Protein AF-A0A849Z7S3-F1 (afdb_monomer)

Solvent-accessible surface area (backbone atoms only — not comparable to full-atom values): 6804 Å² total; per-residue (Å²): 118,42,67,65,23,43,72,82,70,56,72,79,53,46,56,57,36,44,74,74,34,85,70,54,66,56,43,51,60,100,46,52,41,20,81,43,25,58,34,70,67,65,29,33,75,75,27,39,54,42,92,88,39,82,61,41,79,44,43,68,65,56,53,52,70,79,73,50,80,90,53,68,85,40,71,58,29,31,45,47,55,31,45,54,34,26,41,52,50,57,60,32,60,77,41,73,68,47,30,54,53,50,53,53,50,43,64,63,39,46,62,55,45,59,71,68,49,56,74,111

Secondary structure (DSSP, 8-state):
-EEESPPPPPHHHHHHHHHHSTTGGGGGTT---EEE-HHH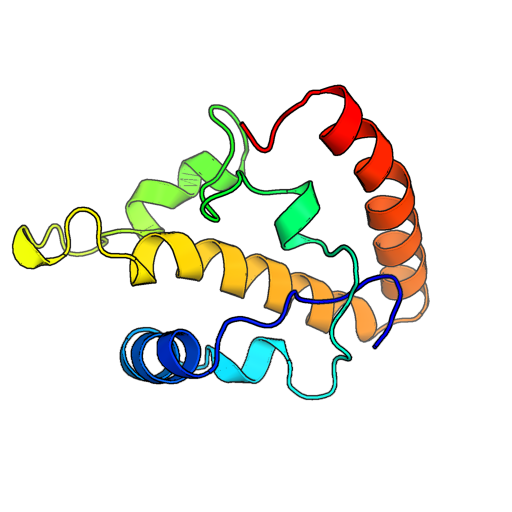HHS-TTSPPPTTSGGGGGHHHHS-TT--GGGTT-HHHHHHHHHHHHHHHHHHTSSHHHHHHHHHHHHHHHHHHHHTTTT-

Nearest PDB structures (foldseek):
  6n4n-assembly1_F  TM=2.062E-01  e=8.688E+00  synthetic construct

Radius of gyration: 14.47 Å; Cα contacts (8 Å, |Δi|>4): 139; chains: 1; bounding box: 36×34×38 Å

Sequence (120 aa):
MSLVGPRPERPELLINLALAIPFFEERMRDVKPGLTGLAQVSLGYTGRAFEGSDASKFEDTLLNPFDLPEAEGAQADDMRMKLLFDLAYAAALETLESFVAMELKIIAMTPWVMIKGVGR

Foldseek 3Di:
DEAEAQADDDPVVQVVLCVVPPPLVVLCPVIDHHPFYQQNLQDEQLQHGPVPDPRNVCLCVQQCVPPDPVSVPPSSSSCRNSSVRSVVLVVLVPDPVSPVVRVVVRVVSVVVCVVVVRHD

Mean predicted aligned error: 4.73 Å

pLDDT: mean 87.46, std 8.56, range [42.16, 97.25]

Structure (mmCIF, N/CA/C/O backbone):
data_AF-A0A849Z7S3-F1
#
_entry.id   AF-A0A849Z7S3-F1
#
loop_
_atom_site.group_PDB
_atom_site.id
_atom_site.type_symbol
_atom_site.label_atom_id
_atom_site.label_alt_id
_atom_site.label_comp_id
_atom_site.label_asym_id
_atom_site.label_entity_id
_atom_site.label_seq_id
_atom_site.pdbx_PDB_ins_code
_atom_site.Cartn_x
_atom_site.Cartn_y
_atom_site.Cartn_z
_atom_site.occupancy
_atom_site.B_iso_or_equiv
_atom_site.auth_seq_id
_atom_site.auth_comp_id
_atom_site.auth_asym_id
_atom_site.auth_atom_id
_atom_site.pdbx_PDB_model_num
ATOM 1 N N . MET A 1 1 ? 16.037 -4.877 -0.311 1.00 63.88 1 MET A N 1
ATOM 2 C CA . MET A 1 1 ? 15.614 -3.507 0.028 1.00 63.88 1 MET A CA 1
ATOM 3 C C . MET A 1 1 ? 15.660 -2.686 -1.251 1.00 63.88 1 MET A C 1
ATOM 5 O O . MET A 1 1 ? 16.671 -2.757 -1.944 1.00 63.88 1 MET A O 1
ATOM 9 N N . SER A 1 2 ? 14.567 -2.017 -1.599 1.00 89.50 2 SER A N 1
ATOM 10 C CA . SER A 1 2 ? 14.426 -1.075 -2.720 1.00 89.50 2 SER A CA 1
ATOM 11 C C . SER A 1 2 ? 14.166 0.340 -2.183 1.00 89.50 2 SER A C 1
ATOM 13 O O . SER A 1 2 ? 14.001 0.536 -0.978 1.00 89.50 2 SER A O 1
ATOM 15 N N . LEU A 1 3 ? 14.153 1.344 -3.065 1.00 92.75 3 LEU A N 1
ATOM 16 C CA . LEU A 1 3 ? 13.739 2.700 -2.692 1.00 92.75 3 LEU A CA 1
ATOM 17 C C . LEU A 1 3 ? 12.234 2.738 -2.399 1.00 92.75 3 LEU A C 1
ATOM 19 O O . LEU A 1 3 ? 11.825 3.188 -1.328 1.00 92.75 3 LEU A O 1
ATOM 23 N N . VAL A 1 4 ? 11.442 2.219 -3.336 1.00 95.25 4 VAL A N 1
ATOM 24 C CA . VAL A 1 4 ? 9.986 2.135 -3.258 1.00 95.25 4 VAL A CA 1
ATOM 25 C C . VAL A 1 4 ? 9.565 0.680 -3.067 1.00 95.25 4 VAL A C 1
ATOM 27 O O . VAL A 1 4 ? 10.131 -0.221 -3.687 1.00 95.25 4 VAL A O 1
ATOM 30 N N . GLY A 1 5 ? 8.611 0.445 -2.175 1.00 94.38 5 GLY A N 1
ATOM 31 C CA . GLY A 1 5 ? 8.040 -0.866 -1.905 1.00 94.38 5 GLY A CA 1
ATOM 32 C C . GLY A 1 5 ? 7.231 -0.895 -0.605 1.00 94.38 5 GLY A C 1
ATOM 33 O O . GLY A 1 5 ? 7.252 0.067 0.165 1.00 94.38 5 GLY A O 1
ATOM 34 N N . PRO A 1 6 ? 6.522 -1.996 -0.327 1.00 93.44 6 PRO A N 1
ATOM 35 C CA . PRO A 1 6 ? 5.800 -2.178 0.923 1.00 93.44 6 PRO A CA 1
ATOM 36 C C . PRO A 1 6 ? 6.741 -2.086 2.126 1.00 93.44 6 PRO A C 1
ATOM 38 O O . PRO A 1 6 ? 7.885 -2.556 2.097 1.00 93.44 6 PRO A O 1
ATOM 41 N N . ARG A 1 7 ? 6.254 -1.481 3.210 1.00 90.25 7 ARG A N 1
ATOM 42 C CA . ARG A 1 7 ? 7.010 -1.394 4.464 1.00 90.25 7 ARG A CA 1
ATOM 43 C C . ARG A 1 7 ? 6.912 -2.730 5.213 1.00 90.25 7 ARG A C 1
ATOM 45 O O . ARG A 1 7 ? 5.791 -3.193 5.433 1.00 90.25 7 ARG A O 1
ATOM 52 N N . PRO A 1 8 ? 8.036 -3.313 5.671 1.00 89.62 8 PRO A N 1
ATOM 53 C CA . PRO A 1 8 ? 7.992 -4.526 6.470 1.00 89.62 8 PRO A CA 1
ATOM 54 C C . PRO A 1 8 ? 7.446 -4.209 7.866 1.00 89.62 8 PRO A C 1
ATOM 56 O O . PRO A 1 8 ? 7.826 -3.209 8.482 1.00 89.62 8 PRO A O 1
ATOM 59 N N . GLU A 1 9 ? 6.562 -5.072 8.359 1.00 89.50 9 GLU A N 1
ATOM 60 C CA . GLU A 1 9 ? 6.063 -5.004 9.734 1.00 89.50 9 GLU A CA 1
ATOM 61 C C . GLU A 1 9 ? 6.944 -5.827 10.671 1.00 89.50 9 GLU A C 1
ATOM 63 O O . GLU A 1 9 ? 7.732 -6.671 10.237 1.00 89.50 9 GLU A O 1
ATOM 68 N N . ARG A 1 10 ? 6.823 -5.567 11.975 1.00 89.75 10 ARG A N 1
ATOM 69 C CA . ARG A 1 10 ? 7.566 -6.332 12.979 1.00 89.75 10 ARG A CA 1
ATOM 70 C C . ARG A 1 10 ? 7.137 -7.807 12.938 1.00 89.75 10 ARG A C 1
ATOM 72 O O . ARG A 1 10 ? 5.935 -8.054 12.811 1.00 89.75 10 ARG A O 1
ATOM 79 N N . PRO A 1 11 ? 8.061 -8.775 13.075 1.00 88.00 11 PRO A N 1
ATOM 80 C CA . PRO A 1 11 ? 7.725 -10.198 13.001 1.00 88.00 11 PRO A CA 1
ATOM 81 C C . PRO A 1 11 ? 6.600 -10.617 13.954 1.00 88.00 11 PRO A C 1
ATOM 83 O O . PRO A 1 11 ? 5.744 -11.412 13.579 1.00 88.00 11 PRO A O 1
ATOM 86 N N . GLU A 1 12 ? 6.552 -10.037 15.157 1.00 88.88 12 GLU A N 1
ATOM 87 C CA . GLU A 1 12 ? 5.526 -10.353 16.156 1.00 88.88 12 GLU A CA 1
ATOM 88 C C . GLU A 1 12 ? 4.135 -9.853 15.736 1.00 88.88 12 GLU A C 1
ATOM 90 O O . GLU A 1 12 ? 3.126 -10.483 16.044 1.00 88.88 12 GLU A O 1
A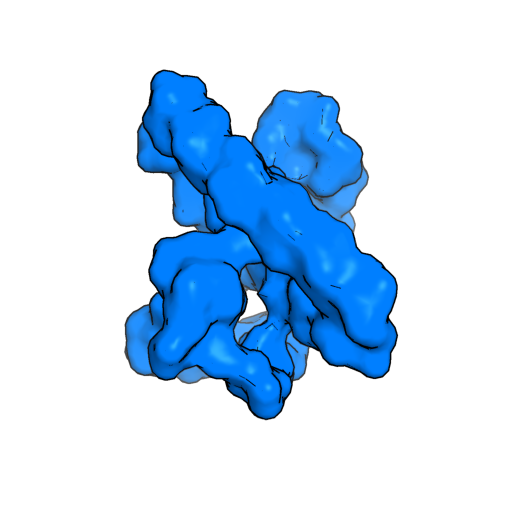TOM 95 N N . LEU A 1 13 ? 4.076 -8.730 15.010 1.00 87.12 13 LEU A N 1
ATOM 96 C CA . LEU A 1 13 ? 2.830 -8.184 14.467 1.00 87.12 13 LEU A CA 1
ATOM 97 C C . LEU A 1 13 ? 2.382 -8.962 13.231 1.00 87.12 13 LEU A C 1
ATOM 99 O O . LEU A 1 13 ? 1.194 -9.221 13.067 1.00 87.12 13 LEU A O 1
ATOM 103 N N . LEU A 1 14 ? 3.332 -9.353 12.379 1.00 88.81 14 LEU A N 1
ATOM 104 C CA . LEU A 1 14 ? 3.050 -10.050 11.128 1.00 88.81 14 LEU A CA 1
ATOM 105 C C . LEU A 1 14 ? 2.263 -11.345 11.362 1.00 88.81 14 LEU A C 1
ATOM 107 O O . LEU A 1 14 ? 1.289 -11.574 10.657 1.00 88.81 14 LEU A O 1
ATOM 111 N N . ILE A 1 15 ? 2.638 -12.141 12.371 1.00 88.94 15 ILE A N 1
ATOM 112 C CA . ILE A 1 15 ? 1.970 -13.414 12.690 1.00 88.94 15 ILE A CA 1
ATOM 113 C C . ILE A 1 15 ? 0.491 -13.191 13.032 1.00 88.94 15 ILE A C 1
ATOM 115 O O . ILE A 1 15 ? -0.386 -13.842 12.469 1.00 88.94 15 ILE A O 1
ATOM 119 N N . ASN A 1 16 ? 0.201 -12.237 13.918 1.00 90.44 16 ASN A N 1
ATOM 120 C CA . ASN A 1 16 ? -1.174 -11.940 14.327 1.00 90.44 16 ASN A CA 1
ATOM 121 C C . ASN A 1 16 ? -1.998 -11.369 13.166 1.00 90.44 16 ASN A C 1
ATOM 123 O O . ASN A 1 16 ? -3.164 -11.720 13.000 1.00 90.44 16 ASN A O 1
ATOM 127 N N . LEU A 1 17 ? -1.386 -10.522 12.337 1.00 90.50 17 LEU A N 1
ATOM 128 C CA . LEU A 1 17 ? -2.039 -9.940 11.167 1.00 90.50 17 LEU A CA 1
ATOM 129 C C . LEU A 1 17 ? -2.306 -10.981 10.078 1.00 90.50 17 LEU A C 1
ATOM 131 O O . LEU A 1 17 ? -3.371 -10.943 9.479 1.00 90.50 17 LEU A O 1
ATOM 135 N N . ALA A 1 18 ? -1.400 -11.934 9.853 1.00 90.50 18 ALA A N 1
ATOM 136 C CA . ALA A 1 18 ? -1.604 -13.028 8.904 1.00 90.50 18 ALA A CA 1
ATOM 137 C C . ALA A 1 18 ? -2.727 -13.985 9.338 1.00 90.50 18 ALA A C 1
ATOM 139 O O . ALA A 1 18 ? -3.438 -14.523 8.492 1.00 90.50 18 ALA A O 1
ATOM 140 N N . LEU A 1 19 ? -2.924 -14.164 10.650 1.00 89.62 19 LEU A N 1
ATOM 141 C CA . LEU A 1 19 ? -4.051 -14.928 11.194 1.00 89.62 19 LEU A CA 1
ATOM 142 C C . LEU A 1 19 ? -5.383 -14.171 11.083 1.00 89.62 19 LEU A C 1
ATOM 144 O O . LEU A 1 19 ? -6.419 -14.791 10.855 1.00 89.62 19 LEU A O 1
ATOM 148 N N . ALA A 1 20 ? -5.365 -12.847 11.258 1.00 88.25 20 ALA A N 1
ATOM 149 C CA . ALA A 1 20 ? -6.570 -12.017 11.262 1.00 88.25 20 ALA A CA 1
ATOM 150 C C . ALA A 1 20 ? -7.006 -11.546 9.863 1.00 88.25 20 ALA A C 1
ATOM 152 O O . ALA A 1 20 ? -8.192 -11.306 9.631 1.00 88.25 20 ALA A O 1
ATOM 153 N N . ILE A 1 21 ? -6.061 -11.377 8.937 1.00 89.19 21 ILE A N 1
ATOM 154 C CA . ILE A 1 21 ? -6.280 -10.817 7.603 1.00 89.19 21 ILE A CA 1
ATOM 155 C C . ILE A 1 21 ? -5.828 -11.850 6.563 1.00 89.19 21 ILE A C 1
ATOM 157 O O . ILE A 1 21 ? -4.627 -12.104 6.423 1.00 89.19 21 ILE A O 1
ATOM 161 N N . PRO A 1 22 ? -6.763 -12.427 5.789 1.00 89.38 22 PRO A N 1
ATOM 162 C CA . PRO A 1 22 ? -6.419 -13.350 4.718 1.00 89.38 22 PRO A CA 1
ATOM 163 C C . PRO A 1 22 ? -5.425 -12.730 3.730 1.00 89.38 22 PRO A C 1
ATOM 165 O O . PRO A 1 22 ? -5.570 -11.574 3.336 1.00 89.38 22 PRO A O 1
ATOM 168 N N . PHE A 1 23 ? -4.434 -13.520 3.309 1.00 90.38 23 PHE A N 1
ATOM 169 C CA . PHE A 1 23 ? -3.424 -13.136 2.311 1.00 90.38 23 PHE A CA 1
ATOM 170 C C . PHE A 1 23 ? -2.539 -11.939 2.691 1.00 90.38 23 PHE A C 1
ATOM 172 O O . PHE A 1 23 ? -1.882 -11.360 1.828 1.00 90.38 23 PHE A O 1
ATOM 179 N N . PHE A 1 24 ? -2.452 -11.577 3.973 1.00 91.38 24 PHE A N 1
ATOM 180 C CA . PHE A 1 24 ? -1.637 -10.437 4.400 1.00 91.38 24 PHE A CA 1
ATOM 181 C C . PHE A 1 24 ? -0.148 -10.566 4.035 1.00 91.38 24 PHE A C 1
ATOM 183 O O . PHE A 1 24 ? 0.526 -9.568 3.780 1.00 91.38 24 PHE A O 1
ATOM 190 N N . GLU A 1 25 ? 0.372 -11.792 3.985 1.00 90.69 25 GLU A N 1
ATOM 191 C CA . GLU A 1 25 ? 1.764 -12.072 3.617 1.00 90.69 25 GLU A CA 1
ATOM 192 C C . GLU A 1 25 ? 2.043 -11.857 2.122 1.00 90.69 25 GLU A C 1
ATOM 194 O O . GLU A 1 25 ? 3.155 -11.477 1.749 1.00 90.69 25 GLU A O 1
ATOM 199 N N . GLU A 1 26 ? 1.026 -12.011 1.268 1.00 91.00 26 GLU A N 1
ATOM 200 C CA . GLU A 1 26 ? 1.166 -11.926 -0.192 1.00 91.00 26 GLU A CA 1
ATOM 201 C C . GLU A 1 26 ? 1.600 -10.530 -0.652 1.00 91.00 26 GLU A C 1
ATOM 203 O O . GLU A 1 26 ? 2.238 -10.384 -1.689 1.00 91.00 26 GLU A O 1
ATOM 208 N N . ARG A 1 27 ? 1.359 -9.493 0.157 1.00 90.62 27 ARG A N 1
ATOM 209 C CA . ARG A 1 27 ? 1.745 -8.109 -0.155 1.00 90.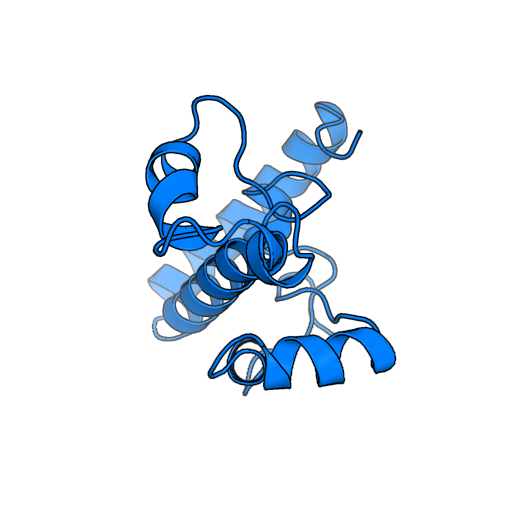62 27 ARG A CA 1
ATOM 210 C C . ARG A 1 27 ? 3.248 -7.894 -0.350 1.00 90.62 27 ARG A C 1
ATOM 212 O O . ARG A 1 27 ? 3.645 -6.885 -0.918 1.00 90.62 27 ARG A O 1
ATOM 219 N N . MET A 1 28 ? 4.085 -8.794 0.171 1.00 88.62 28 MET A N 1
ATOM 220 C CA . MET A 1 28 ? 5.541 -8.763 -0.018 1.00 88.62 28 MET A CA 1
ATOM 221 C C . MET A 1 28 ? 6.051 -9.955 -0.831 1.00 88.62 28 MET A C 1
ATOM 223 O O . MET A 1 28 ? 7.263 -10.143 -0.951 1.00 88.62 28 MET A O 1
ATOM 227 N N . ARG A 1 29 ? 5.156 -10.771 -1.398 1.00 89.06 29 ARG A N 1
ATOM 228 C CA . ARG A 1 29 ? 5.557 -11.875 -2.262 1.00 89.06 29 ARG A CA 1
ATOM 229 C C . ARG A 1 29 ? 6.099 -11.305 -3.564 1.00 89.06 29 ARG A C 1
ATOM 231 O O . ARG A 1 29 ? 5.438 -10.516 -4.223 1.00 89.06 29 ARG A O 1
ATOM 238 N N . ASP A 1 30 ? 7.343 -11.649 -3.875 1.00 87.75 30 ASP A N 1
ATOM 239 C CA . ASP A 1 30 ? 8.083 -11.177 -5.054 1.00 87.75 30 ASP A CA 1
ATOM 240 C C . ASP A 1 30 ? 8.314 -9.652 -5.137 1.00 87.75 30 ASP A C 1
ATOM 242 O O . ASP A 1 30 ? 8.913 -9.159 -6.094 1.00 87.75 30 ASP A O 1
ATOM 246 N N . VAL A 1 31 ? 7.960 -8.902 -4.087 1.00 91.12 31 VAL A N 1
ATOM 247 C CA . VAL A 1 31 ? 8.192 -7.457 -3.983 1.00 91.12 31 VAL A CA 1
ATOM 248 C C . VAL A 1 31 ? 9.200 -7.170 -2.879 1.00 91.12 31 VAL A C 1
ATOM 250 O O . VAL A 1 31 ? 9.050 -7.578 -1.727 1.00 91.12 31 VAL A O 1
ATOM 253 N N . LYS A 1 32 ? 10.264 -6.435 -3.216 1.00 92.06 32 LYS A N 1
ATOM 254 C CA . LYS A 1 32 ? 11.280 -6.057 -2.227 1.00 92.06 32 LYS A CA 1
ATOM 255 C C . LYS A 1 32 ? 10.723 -4.979 -1.285 1.00 92.06 32 LYS A C 1
ATOM 257 O O . LYS A 1 32 ? 10.112 -4.027 -1.762 1.00 92.06 32 LYS A O 1
ATOM 262 N N . PRO A 1 33 ? 11.008 -5.066 0.026 1.00 92.94 33 PRO A N 1
ATOM 263 C CA . PRO A 1 33 ? 10.653 -4.005 0.959 1.00 92.94 33 PRO A CA 1
ATOM 264 C C . PRO A 1 33 ? 11.322 -2.673 0.606 1.00 92.94 33 PRO A C 1
ATOM 266 O O . PRO A 1 33 ? 12.512 -2.665 0.254 1.00 92.94 33 PRO A O 1
ATOM 269 N N . GLY A 1 34 ? 10.569 -1.578 0.744 1.00 93.25 34 GLY A N 1
ATOM 270 C CA . GLY A 1 34 ? 10.977 -0.218 0.384 1.00 93.25 34 GLY A CA 1
ATOM 271 C C . GLY A 1 34 ? 11.256 0.702 1.575 1.00 93.25 34 GLY A C 1
ATOM 272 O O . GLY A 1 34 ? 10.799 0.457 2.692 1.00 93.25 34 GLY A O 1
ATOM 273 N N . LEU A 1 35 ? 11.997 1.790 1.331 1.00 92.38 35 LEU A N 1
ATOM 274 C CA . LEU A 1 35 ? 12.128 2.905 2.284 1.00 92.38 35 LEU A CA 1
ATOM 275 C C . LEU A 1 35 ? 10.845 3.748 2.339 1.00 92.38 35 LEU A C 1
AT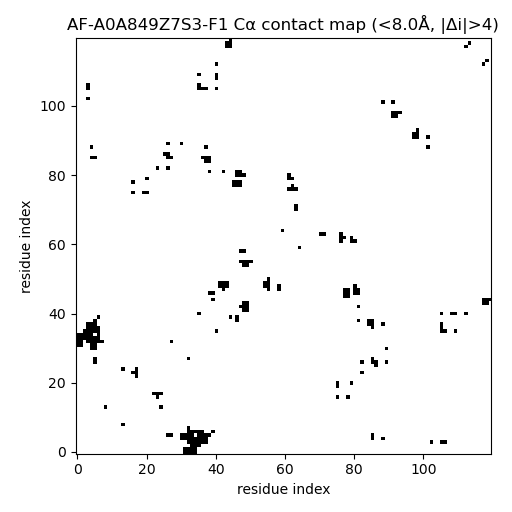OM 277 O O . LEU A 1 35 ? 10.439 4.221 3.403 1.00 92.38 35 LEU A O 1
ATOM 281 N N . THR A 1 36 ? 10.222 3.933 1.177 1.00 93.44 36 THR A N 1
ATOM 282 C CA . THR A 1 36 ? 8.906 4.547 1.001 1.00 93.44 36 THR A CA 1
ATOM 283 C C . THR A 1 36 ? 8.014 3.607 0.188 1.00 93.44 36 THR A C 1
ATOM 285 O O . THR A 1 36 ? 8.509 2.650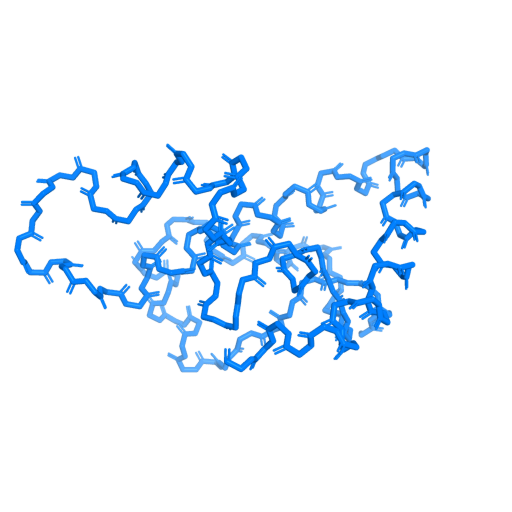 -0.401 1.00 93.44 36 THR A O 1
ATOM 288 N N . GLY A 1 37 ? 6.712 3.870 0.114 1.00 94.12 37 GLY A N 1
ATOM 289 C CA . GLY A 1 37 ? 5.770 2.979 -0.553 1.00 94.12 37 GLY A CA 1
ATOM 290 C C . GLY A 1 37 ? 4.410 3.623 -0.755 1.00 94.12 37 GLY A C 1
ATOM 291 O O . GLY A 1 37 ? 4.103 4.653 -0.151 1.00 94.12 37 GLY A O 1
ATOM 292 N N . LEU A 1 38 ? 3.582 2.996 -1.593 1.00 94.75 38 LEU A N 1
ATOM 293 C CA . LEU A 1 38 ? 2.279 3.539 -1.971 1.00 94.75 38 LEU A CA 1
ATOM 294 C C . LEU A 1 38 ? 1.377 3.760 -0.751 1.00 94.75 38 LEU A C 1
ATOM 296 O O . LEU A 1 38 ? 0.806 4.839 -0.603 1.00 94.75 38 LEU A O 1
ATOM 300 N N . ALA A 1 39 ? 1.317 2.788 0.160 1.00 92.50 39 ALA A N 1
ATOM 301 C CA . ALA A 1 39 ? 0.570 2.924 1.404 1.00 92.50 39 ALA A CA 1
ATOM 302 C C . ALA A 1 39 ? 1.080 4.101 2.260 1.00 92.50 39 ALA A C 1
ATOM 304 O O . ALA A 1 39 ? 0.285 4.844 2.817 1.00 92.50 39 ALA A O 1
ATOM 305 N N . GLN A 1 40 ? 2.398 4.329 2.322 1.00 90.75 40 GLN A N 1
ATOM 306 C CA . GLN A 1 40 ? 2.991 5.389 3.153 1.00 90.75 40 GLN A CA 1
ATOM 307 C C . GLN A 1 40 ? 2.717 6.803 2.632 1.00 90.75 40 GLN A C 1
ATOM 309 O O . GLN A 1 40 ? 2.730 7.745 3.418 1.00 90.75 40 GLN A O 1
ATOM 314 N N . VAL A 1 41 ? 2.507 6.968 1.323 1.00 92.12 41 VAL A N 1
ATOM 315 C CA . VAL A 1 41 ? 2.165 8.272 0.729 1.00 92.12 41 VAL A CA 1
ATOM 316 C C . VAL A 1 41 ? 0.655 8.492 0.590 1.00 92.12 41 VAL A C 1
ATOM 318 O O . VAL A 1 41 ? 0.237 9.610 0.294 1.00 92.12 41 VAL A O 1
ATOM 321 N N . SER A 1 42 ? -0.152 7.443 0.787 1.00 90.75 42 SER A N 1
ATOM 322 C CA . SER A 1 42 ? -1.607 7.469 0.563 1.00 90.75 42 SER A CA 1
ATOM 323 C C . SER A 1 42 ? -2.439 7.349 1.839 1.00 90.75 42 SER A C 1
ATOM 325 O O . SER A 1 42 ? -3.627 7.654 1.800 1.00 90.75 42 SER A O 1
ATOM 327 N N . LEU A 1 43 ? -1.838 6.907 2.945 1.00 89.00 43 LEU A N 1
ATOM 328 C CA . LEU A 1 43 ? -2.509 6.663 4.222 1.00 89.00 43 LEU A CA 1
ATOM 329 C C . LEU A 1 43 ? -1.849 7.451 5.353 1.00 89.00 43 LEU A C 1
ATOM 331 O O . LEU A 1 43 ? -0.683 7.846 5.265 1.00 89.00 43 LEU A O 1
ATOM 335 N N . GLY A 1 44 ? -2.601 7.646 6.434 1.00 83.94 44 GLY A N 1
ATOM 336 C CA . GLY A 1 44 ? -2.099 8.176 7.696 1.00 83.94 44 GLY A CA 1
ATOM 337 C C . GLY A 1 44 ? -1.126 7.223 8.387 1.00 83.94 44 GLY A C 1
ATOM 338 O O . GLY A 1 44 ? -0.926 6.079 7.973 1.00 83.94 44 GLY A O 1
ATOM 339 N N . TYR A 1 45 ? -0.521 7.692 9.482 1.00 75.88 45 TYR A N 1
ATOM 340 C CA . TYR A 1 45 ? 0.522 6.949 10.201 1.00 75.88 45 TYR A CA 1
ATOM 341 C C . TYR A 1 45 ? 0.089 5.539 10.632 1.00 75.88 45 TYR A C 1
ATOM 343 O O . TYR A 1 45 ? 0.883 4.600 10.571 1.00 75.88 45 TYR A O 1
ATOM 351 N N . THR A 1 46 ? -1.171 5.385 11.034 1.00 74.50 46 THR A N 1
ATOM 352 C CA . THR A 1 46 ? -1.738 4.110 11.484 1.00 74.50 46 THR A CA 1
ATOM 353 C C . THR A 1 46 ? -2.168 3.192 10.341 1.00 74.50 46 THR A C 1
ATOM 355 O O . THR A 1 46 ? -2.437 2.029 10.596 1.00 74.50 46 THR A O 1
ATOM 358 N N . GLY A 1 47 ? -2.196 3.662 9.088 1.00 78.81 47 GLY A N 1
ATOM 359 C CA . GLY A 1 47 ? -2.747 2.913 7.951 1.00 78.81 47 GLY A CA 1
ATOM 360 C C . GLY A 1 47 ? -4.206 3.244 7.618 1.00 78.81 47 GLY A C 1
ATOM 361 O O . GLY A 1 47 ? -4.756 2.660 6.690 1.00 78.81 47 GLY A O 1
ATOM 362 N N . ARG A 1 48 ? -4.819 4.208 8.317 1.00 82.31 48 ARG A N 1
ATOM 363 C CA . ARG A 1 48 ? -6.152 4.737 7.979 1.00 82.31 48 ARG A CA 1
ATOM 364 C C . ARG A 1 48 ? -6.121 5.727 6.823 1.00 82.31 48 ARG A C 1
ATOM 366 O O . ARG A 1 48 ? -5.073 6.311 6.527 1.00 82.31 48 ARG A O 1
ATOM 373 N N . ALA A 1 49 ? -7.266 5.924 6.178 1.00 84.81 49 ALA A N 1
ATOM 374 C CA . ALA A 1 49 ? -7.385 6.908 5.120 1.00 84.81 49 ALA A CA 1
ATOM 375 C C . ALA A 1 49 ? -7.290 8.330 5.689 1.00 84.81 49 ALA A C 1
ATOM 377 O O . ALA A 1 49 ? -7.516 8.580 6.871 1.00 84.81 49 ALA A O 1
ATOM 378 N N . PHE A 1 50 ? -6.968 9.292 4.828 1.00 81.75 50 PHE A N 1
ATOM 379 C CA . PHE A 1 50 ? -7.112 10.700 5.189 1.00 81.75 50 PHE A CA 1
ATOM 380 C C . PHE A 1 50 ? -8.586 11.094 5.182 1.00 81.75 50 PHE A C 1
ATOM 382 O O . PHE A 1 50 ? -9.316 10.704 4.263 1.00 81.75 50 PHE A O 1
ATOM 389 N N . GLU A 1 51 ? -9.000 11.927 6.139 1.00 76.19 51 GLU A N 1
ATOM 390 C CA . GLU A 1 51 ? -10.337 12.522 6.138 1.00 76.19 51 GLU A CA 1
ATOM 391 C C . GLU A 1 51 ? -10.588 13.263 4.814 1.00 76.19 51 GLU A C 1
ATOM 393 O O . GLU A 1 51 ? -9.817 14.133 4.402 1.00 76.19 51 GLU A O 1
ATOM 398 N N . GLY A 1 52 ? -11.658 12.876 4.114 1.00 78.00 52 GLY A N 1
ATOM 399 C CA . GLY A 1 52 ? -12.039 13.451 2.821 1.00 78.00 52 GLY A CA 1
ATOM 400 C C . GLY A 1 52 ? -11.318 12.865 1.601 1.00 78.00 52 GLY A C 1
ATOM 401 O O . GLY A 1 52 ? -11.539 13.343 0.488 1.00 78.00 52 GLY A O 1
ATOM 402 N N . SER A 1 53 ? -10.478 11.839 1.768 1.00 83.94 53 SER A N 1
ATOM 403 C CA . SER A 1 53 ? -9.924 11.080 0.639 1.00 83.94 53 SER A CA 1
ATOM 404 C C . SER A 1 53 ? -10.943 10.095 0.058 1.00 83.94 53 SER A C 1
ATOM 406 O O . SER A 1 53 ? -11.886 9.681 0.723 1.00 83.94 53 SER A O 1
ATOM 408 N N . ASP A 1 54 ? -10.744 9.647 -1.183 1.00 84.38 54 ASP A N 1
ATOM 409 C CA . ASP A 1 54 ? -11.610 8.604 -1.752 1.00 84.38 54 ASP A CA 1
ATOM 410 C C . ASP A 1 54 ? -11.525 7.284 -0.977 1.00 84.38 54 ASP A C 1
ATOM 412 O O . ASP A 1 54 ? -12.505 6.547 -0.918 1.00 84.38 54 ASP A O 1
ATOM 416 N N . ALA A 1 55 ? -10.382 7.012 -0.340 1.00 83.25 55 ALA A N 1
ATOM 417 C CA . ALA A 1 55 ? -10.190 5.834 0.493 1.00 83.25 55 ALA A CA 1
ATOM 418 C C . ALA A 1 55 ? -11.042 5.873 1.774 1.00 83.25 55 ALA A C 1
ATOM 420 O O . ALA A 1 55 ? -11.490 4.818 2.219 1.00 83.25 55 ALA A O 1
ATOM 421 N N . SER A 1 56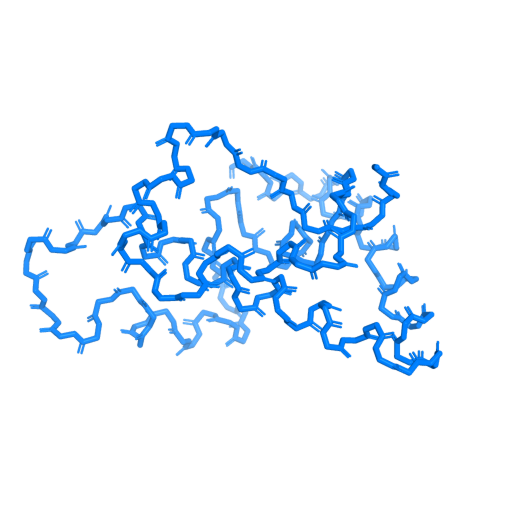 ? -11.346 7.061 2.321 1.00 85.00 56 SER A N 1
ATOM 422 C CA . SER A 1 56 ? -12.152 7.171 3.547 1.00 85.00 56 SER A CA 1
ATOM 423 C C . SER A 1 56 ? -13.594 6.708 3.341 1.00 85.00 56 SER A C 1
ATOM 425 O O . SER A 1 56 ? -14.236 6.242 4.272 1.00 85.00 56 SER A O 1
ATOM 427 N N . LYS A 1 57 ? -14.098 6.752 2.100 1.00 87.94 57 LYS A N 1
ATOM 428 C CA . LYS A 1 57 ? -15.436 6.248 1.737 1.00 87.94 57 LYS A CA 1
ATOM 429 C C . LYS A 1 57 ? -15.589 4.739 1.949 1.00 87.94 57 LYS A C 1
ATOM 431 O O . LYS A 1 57 ? -16.710 4.245 1.966 1.00 87.94 57 LYS A O 1
ATOM 436 N N . PHE A 1 58 ? -14.478 4.013 2.059 1.00 85.56 58 PHE A N 1
ATOM 437 C CA . PHE A 1 58 ? -14.457 2.563 2.226 1.00 85.56 58 PHE A CA 1
ATOM 438 C C . PHE A 1 58 ? -14.111 2.129 3.655 1.00 85.56 58 PHE A C 1
ATOM 440 O O . PHE A 1 58 ? -14.046 0.927 3.908 1.00 85.56 58 PHE A O 1
ATOM 447 N N . GLU A 1 59 ? -13.894 3.061 4.589 1.00 83.12 59 GLU A N 1
ATOM 448 C CA . GLU A 1 59 ? -13.524 2.723 5.971 1.00 83.12 59 GLU A CA 1
ATOM 449 C C . GLU A 1 59 ? -14.588 1.861 6.652 1.00 83.12 59 GLU A C 1
ATOM 451 O O . GLU A 1 59 ? -14.249 0.806 7.185 1.00 83.12 59 GLU A O 1
ATOM 456 N N . ASP A 1 60 ? -15.867 2.215 6.513 1.00 80.44 60 ASP A N 1
ATOM 457 C CA . ASP A 1 60 ? -16.984 1.457 7.098 1.00 80.44 60 ASP A CA 1
ATOM 458 C C . ASP A 1 60 ? -17.022 -0.003 6.618 1.00 80.44 60 ASP A C 1
ATOM 460 O O . ASP A 1 60 ? -17.375 -0.915 7.360 1.00 80.44 60 ASP A O 1
ATOM 464 N N . THR A 1 61 ? -16.620 -0.248 5.366 1.00 83.31 61 THR A N 1
ATOM 465 C CA . THR A 1 61 ? -16.599 -1.601 4.786 1.00 83.31 61 THR A CA 1
ATOM 466 C C . THR A 1 61 ? -15.359 -2.392 5.204 1.00 83.31 61 THR A C 1
ATOM 468 O O . THR A 1 61 ? -15.396 -3.620 5.270 1.00 83.31 61 THR A O 1
ATOM 471 N N . LEU A 1 62 ? -14.238 -1.711 5.447 1.00 82.06 62 LEU A N 1
ATOM 472 C CA . LEU A 1 62 ? -12.951 -2.360 5.682 1.00 82.06 62 LEU A CA 1
ATOM 473 C C . LEU A 1 62 ? -12.661 -2.597 7.160 1.00 82.06 62 LEU A C 1
ATOM 475 O O . LEU A 1 62 ? -12.057 -3.626 7.465 1.00 82.06 62 LEU A O 1
ATOM 479 N N . LEU A 1 63 ? -13.081 -1.696 8.050 1.00 81.00 63 LEU A N 1
ATOM 480 C CA . LEU A 1 63 ? -12.788 -1.805 9.475 1.00 81.00 63 LEU A CA 1
ATOM 481 C C . LEU A 1 63 ? -13.689 -2.873 10.116 1.00 81.00 63 LEU A C 1
ATOM 483 O O . LEU A 1 63 ? -13.239 -3.984 10.371 1.00 81.00 63 LEU A O 1
ATOM 487 N N . ASN A 1 64 ? -14.993 -2.620 10.231 1.00 81.31 64 ASN A N 1
ATOM 488 C CA . ASN A 1 64 ? -15.913 -3.530 10.917 1.00 81.31 64 ASN A CA 1
ATOM 489 C C . ASN A 1 64 ? -17.187 -3.806 10.096 1.00 81.31 64 ASN A C 1
ATOM 491 O O . ASN A 1 64 ? -18.266 -3.330 10.447 1.00 81.31 64 ASN A O 1
ATOM 495 N N . PRO A 1 65 ? -17.105 -4.602 9.012 1.00 80.12 65 PRO A N 1
ATOM 496 C CA . PRO A 1 65 ? -18.246 -4.828 8.118 1.00 80.12 65 PRO A CA 1
ATOM 497 C C . PRO A 1 65 ? -19.432 -5.551 8.777 1.00 80.12 65 PRO A C 1
ATOM 499 O O . PRO A 1 65 ? -20.529 -5.550 8.221 1.00 80.12 65 PRO A O 1
ATOM 502 N N . PHE A 1 66 ? -19.215 -6.201 9.924 1.00 84.25 66 PHE A N 1
ATOM 503 C CA . PHE A 1 66 ? -20.232 -6.970 10.646 1.00 84.25 66 PHE A CA 1
ATOM 504 C C . PHE A 1 66 ? -20.714 -6.287 11.932 1.00 84.25 66 PHE A C 1
ATOM 506 O O . PHE A 1 66 ? -21.494 -6.895 12.660 1.00 84.25 66 PHE A O 1
ATOM 513 N N . ASP A 1 67 ? -20.258 -5.059 12.200 1.00 82.75 67 ASP A N 1
ATOM 514 C CA . ASP A 1 67 ? -20.622 -4.261 13.377 1.00 82.75 67 ASP A CA 1
ATOM 515 C C . ASP A 1 67 ? -20.473 -5.032 14.705 1.00 82.75 67 ASP A C 1
ATOM 517 O O . ASP A 1 67 ? -21.354 -5.058 15.566 1.00 82.75 67 ASP A O 1
ATOM 521 N N . LEU A 1 68 ? -19.348 -5.744 14.844 1.00 85.38 68 LEU A N 1
ATOM 522 C CA . LEU A 1 68 ? -19.033 -6.524 16.039 1.00 85.38 68 LEU A CA 1
ATOM 523 C C . LEU A 1 68 ? -18.391 -5.619 17.102 1.00 85.38 68 LEU A C 1
ATOM 525 O O . LEU A 1 68 ? -17.337 -5.040 16.819 1.00 85.38 68 LEU A O 1
ATOM 529 N N . PRO A 1 69 ? -18.947 -5.514 18.321 1.00 83.31 69 PRO A N 1
ATOM 530 C CA . PRO A 1 69 ? -18.396 -4.651 19.367 1.00 83.31 69 PRO A CA 1
ATOM 531 C C . PRO A 1 69 ? -16.999 -5.093 19.828 1.00 83.31 69 PRO A C 1
ATOM 533 O O . PRO A 1 69 ? -16.197 -4.274 20.264 1.00 83.31 69 PRO A O 1
ATOM 536 N N . GLU A 1 70 ? -16.661 -6.377 19.699 1.00 82.31 70 GLU A N 1
ATOM 537 C CA . GLU A 1 70 ? -15.338 -6.907 20.044 1.00 82.31 70 GLU A CA 1
ATOM 538 C C . GLU A 1 70 ? -14.254 -6.557 19.013 1.00 82.31 70 GLU A C 1
ATOM 540 O O . GLU A 1 70 ? -13.065 -6.667 19.317 1.00 82.31 70 GLU A O 1
ATOM 545 N N . ALA A 1 71 ? -14.648 -6.16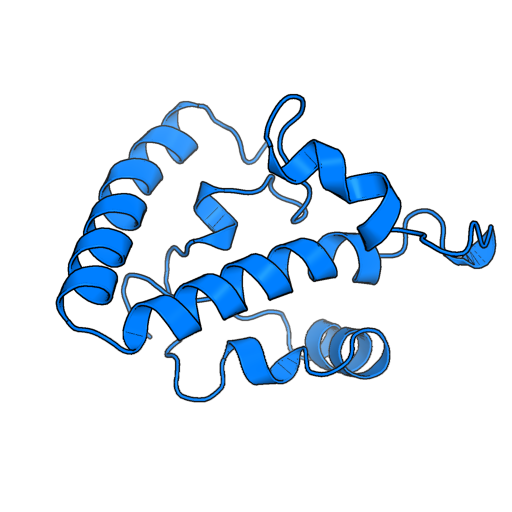9 17.797 1.00 75.94 71 ALA A N 1
ATOM 546 C CA . ALA A 1 71 ? -13.732 -5.801 16.719 1.00 75.94 71 ALA A CA 1
ATOM 547 C C . ALA A 1 71 ? -13.446 -4.291 16.670 1.00 75.94 71 ALA A C 1
ATOM 549 O O . ALA A 1 71 ? -12.562 -3.859 15.935 1.00 75.94 71 ALA A O 1
ATOM 550 N N . GLU A 1 72 ? -14.156 -3.476 17.455 1.00 79.44 72 GLU A N 1
ATOM 551 C CA . GLU A 1 72 ? -14.014 -2.024 17.411 1.00 79.44 72 GLU A CA 1
ATOM 552 C C . GLU A 1 72 ? -12.593 -1.583 17.811 1.00 79.44 72 GLU A C 1
ATOM 554 O O . GLU A 1 72 ? -12.114 -1.834 18.918 1.00 79.44 72 GLU A O 1
ATOM 559 N N . GLY A 1 73 ? -11.893 -0.925 16.883 1.00 76.50 73 GLY A N 1
ATOM 560 C CA . GLY A 1 73 ? -10.517 -0.469 17.097 1.00 76.50 73 GLY A CA 1
ATOM 561 C C . GLY A 1 73 ? -9.460 -1.573 16.998 1.00 76.50 73 GLY A C 1
ATOM 562 O O . GLY A 1 73 ? -8.336 -1.381 17.472 1.00 76.50 73 GLY A O 1
ATOM 563 N N . ALA A 1 74 ? -9.781 -2.719 16.389 1.00 81.31 74 ALA A N 1
ATOM 564 C CA . ALA A 1 74 ? -8.806 -3.773 16.159 1.00 81.31 74 ALA A CA 1
ATOM 565 C C . ALA A 1 74 ? -7.654 -3.282 15.263 1.00 81.31 74 ALA A C 1
ATOM 567 O O . ALA A 1 74 ? -7.855 -2.691 14.207 1.00 81.31 74 ALA A O 1
ATOM 568 N N . GLN A 1 75 ? -6.412 -3.606 15.633 1.00 77.00 75 GLN A N 1
ATOM 569 C CA . GLN A 1 75 ? -5.232 -3.256 14.828 1.00 77.00 75 GLN A CA 1
ATOM 570 C C . GLN A 1 75 ? -5.281 -3.857 13.411 1.00 77.00 75 GLN A C 1
ATOM 572 O O . GLN A 1 75 ? -4.709 -3.300 12.475 1.00 77.00 75 GLN A O 1
ATOM 577 N N . ALA A 1 76 ? -5.948 -5.002 13.248 1.00 80.19 76 ALA A N 1
ATOM 578 C CA . ALA A 1 76 ? -6.121 -5.640 11.949 1.00 80.19 76 ALA A CA 1
ATOM 579 C C . ALA A 1 76 ? -6.910 -4.752 10.973 1.00 80.19 76 ALA A C 1
ATOM 581 O O . ALA A 1 76 ? -6.614 -4.742 9.780 1.00 80.19 76 ALA A O 1
ATOM 582 N N . ASP A 1 77 ? -7.855 -3.969 11.480 1.00 81.19 77 ASP A N 1
ATOM 583 C CA . ASP A 1 77 ? -8.727 -3.121 10.676 1.00 81.19 77 ASP A CA 1
ATOM 584 C C . ASP A 1 77 ? -7.921 -2.006 10.002 1.00 81.19 77 ASP A C 1
ATOM 586 O O . ASP A 1 77 ? -7.990 -1.823 8.784 1.00 81.19 77 ASP A O 1
ATOM 590 N N . ASP A 1 78 ? -7.030 -1.369 10.764 1.00 78.81 78 ASP A N 1
ATOM 591 C CA . ASP A 1 78 ? -6.111 -0.343 10.261 1.00 78.81 78 ASP A CA 1
ATOM 592 C C . ASP A 1 78 ? -5.141 -0.896 9.194 1.00 78.81 78 ASP A C 1
ATOM 594 O O . ASP A 1 78 ? -4.674 -0.179 8.305 1.00 78.81 78 ASP A O 1
ATOM 598 N N . MET A 1 79 ? -4.835 -2.195 9.252 1.00 88.00 79 MET A N 1
ATOM 599 C CA . MET A 1 79 ? -3.883 -2.856 8.354 1.00 88.00 79 MET A CA 1
ATOM 600 C C . MET A 1 79 ? -4.512 -3.382 7.059 1.00 88.00 79 MET A C 1
ATOM 602 O O . MET A 1 79 ? -3.782 -3.637 6.097 1.00 88.00 79 MET A O 1
ATOM 606 N N . ARG A 1 80 ? -5.842 -3.512 6.980 1.00 89.38 80 ARG A N 1
ATOM 607 C CA . ARG A 1 80 ? -6.531 -3.962 5.755 1.00 89.38 80 ARG A CA 1
ATOM 608 C C . ARG A 1 80 ? -6.387 -2.963 4.622 1.00 89.38 80 ARG A C 1
ATOM 610 O O . ARG A 1 80 ? -6.086 -3.344 3.494 1.00 89.38 80 ARG A O 1
ATOM 617 N N . MET A 1 81 ? -6.545 -1.677 4.916 1.00 89.06 81 MET A N 1
ATOM 618 C CA . MET A 1 81 ? -6.378 -0.650 3.894 1.00 89.06 81 MET A CA 1
ATOM 619 C C . MET A 1 81 ? -4.923 -0.588 3.422 1.00 89.06 81 MET A C 1
ATOM 621 O O . MET A 1 81 ? -4.660 -0.562 2.220 1.00 89.06 81 MET A O 1
ATOM 625 N N . LYS A 1 82 ? -3.971 -0.689 4.356 1.00 91.44 82 LYS A N 1
ATOM 626 C CA . LYS A 1 82 ? -2.548 -0.824 4.034 1.00 91.44 82 LYS A CA 1
ATOM 627 C C . LYS A 1 82 ? -2.283 -2.002 3.086 1.00 91.44 82 LYS A C 1
ATOM 629 O O . LYS A 1 82 ? -1.615 -1.807 2.073 1.00 91.44 82 LYS A O 1
ATOM 634 N N . LEU A 1 83 ? -2.836 -3.182 3.380 1.00 92.38 83 LEU A N 1
ATOM 635 C CA . LEU A 1 83 ? -2.734 -4.366 2.521 1.00 92.38 83 LEU A CA 1
ATOM 636 C C . LEU A 1 83 ? -3.213 -4.069 1.094 1.00 92.38 83 LEU A C 1
ATOM 638 O O . LEU A 1 83 ? -2.506 -4.390 0.145 1.00 92.38 83 LEU A O 1
ATOM 642 N N . LEU A 1 84 ? -4.370 -3.421 0.928 1.00 92.00 84 LEU A N 1
ATOM 643 C CA . LEU A 1 84 ? -4.910 -3.099 -0.398 1.00 92.00 84 LEU A CA 1
ATOM 644 C C . LEU A 1 84 ? -3.987 -2.178 -1.203 1.00 92.00 84 LEU A C 1
ATOM 646 O O . LEU A 1 84 ? -3.793 -2.400 -2.396 1.00 92.00 84 LEU A O 1
ATOM 650 N N . PHE A 1 85 ? -3.383 -1.174 -0.566 1.00 93.75 85 PHE A N 1
ATOM 651 C CA . PHE A 1 85 ? -2.410 -0.309 -1.237 1.00 93.75 85 PHE A CA 1
ATOM 652 C C . PHE A 1 85 ? -1.109 -1.044 -1.577 1.00 93.75 85 PHE A C 1
ATOM 654 O O . PHE A 1 85 ? -0.549 -0.816 -2.648 1.00 93.75 85 PHE A O 1
ATOM 661 N N . ASP A 1 86 ? -0.634 -1.931 -0.703 1.00 94.44 86 ASP A N 1
ATOM 662 C CA . ASP A 1 86 ? 0.553 -2.745 -0.975 1.00 94.44 86 ASP A CA 1
ATOM 663 C C . ASP A 1 86 ? 0.291 -3.724 -2.150 1.00 94.44 86 ASP A C 1
ATOM 665 O O . ASP A 1 86 ? 1.132 -3.858 -3.039 1.00 94.44 86 ASP A O 1
ATOM 669 N N . LEU A 1 87 ? -0.905 -4.325 -2.231 1.00 94.56 87 LEU A N 1
ATOM 670 C CA . LEU A 1 87 ? -1.334 -5.168 -3.358 1.00 94.56 87 LEU A CA 1
ATOM 671 C C . LEU A 1 87 ? -1.517 -4.371 -4.657 1.00 94.56 87 LEU A C 1
ATOM 673 O O . LEU A 1 87 ? -1.106 -4.825 -5.722 1.00 94.56 87 LEU A O 1
ATOM 677 N N . ALA A 1 88 ? -2.089 -3.167 -4.585 1.00 94.25 88 ALA A N 1
ATOM 678 C CA . ALA A 1 88 ? -2.213 -2.284 -5.743 1.00 94.25 88 ALA A CA 1
ATOM 679 C C . ALA A 1 88 ? -0.839 -1.855 -6.281 1.00 94.25 88 ALA A C 1
ATOM 681 O O . ALA A 1 88 ? -0.655 -1.743 -7.494 1.00 94.25 88 ALA A O 1
ATOM 682 N N . TYR A 1 89 ? 0.138 -1.642 -5.392 1.00 95.62 89 TYR A N 1
ATOM 683 C CA . TYR A 1 89 ? 1.522 -1.412 -5.795 1.00 95.62 89 TYR A CA 1
ATOM 684 C C . TYR A 1 89 ? 2.103 -2.640 -6.497 1.00 95.62 89 TYR A C 1
ATOM 686 O O . TYR A 1 89 ? 2.648 -2.485 -7.584 1.00 95.62 89 TYR A O 1
ATOM 694 N N . ALA A 1 90 ? 1.936 -3.841 -5.931 1.00 94.50 90 ALA A N 1
ATOM 695 C CA . ALA A 1 90 ? 2.402 -5.082 -6.550 1.00 94.50 90 ALA A CA 1
ATOM 696 C C . ALA A 1 90 ? 1.806 -5.286 -7.956 1.00 94.50 90 ALA A C 1
ATOM 698 O O . ALA A 1 90 ? 2.548 -5.551 -8.899 1.00 94.50 90 ALA A O 1
ATOM 699 N N . ALA A 1 91 ? 0.500 -5.058 -8.125 1.00 94.31 91 ALA A N 1
ATOM 700 C CA . ALA A 1 91 ? -0.166 -5.119 -9.427 1.00 94.31 91 ALA A CA 1
ATOM 701 C C . ALA A 1 91 ? 0.389 -4.082 -10.424 1.00 94.31 91 ALA A C 1
ATOM 703 O O . ALA A 1 91 ? 0.531 -4.357 -11.613 1.00 94.31 91 ALA A O 1
ATOM 704 N N . ALA A 1 92 ? 0.772 -2.891 -9.954 1.00 94.69 92 ALA A N 1
ATOM 705 C CA . ALA A 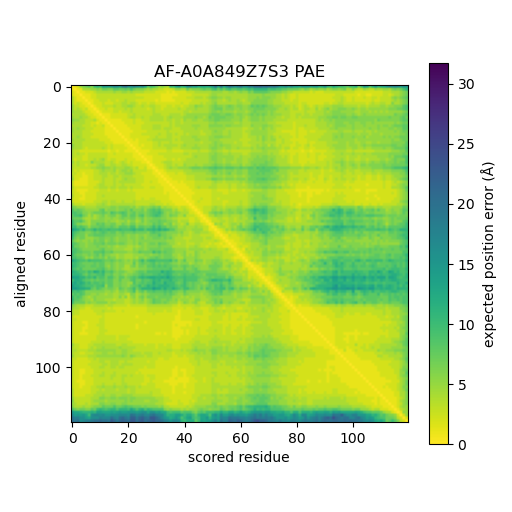1 92 ? 1.382 -1.876 -10.811 1.00 94.69 92 ALA A CA 1
ATOM 706 C C . ALA A 1 92 ? 2.776 -2.273 -11.334 1.00 94.69 92 ALA A C 1
ATOM 708 O O . ALA A 1 92 ? 3.253 -1.647 -12.282 1.00 94.69 92 ALA A O 1
ATOM 709 N N . LEU A 1 93 ? 3.421 -3.302 -10.771 1.00 92.94 93 LEU A N 1
ATOM 710 C CA . LEU A 1 93 ? 4.714 -3.808 -11.242 1.00 92.94 93 LEU A CA 1
ATOM 711 C C . LEU A 1 93 ? 4.601 -4.710 -12.483 1.00 92.94 93 LEU A C 1
ATOM 713 O O . LEU A 1 93 ? 5.625 -5.022 -13.088 1.00 92.94 93 LEU A O 1
ATOM 717 N N . GLU A 1 94 ? 3.393 -5.130 -12.875 1.00 93.50 94 GLU A N 1
ATOM 718 C CA . GLU A 1 94 ? 3.192 -6.096 -13.966 1.00 93.50 94 GLU A CA 1
ATOM 719 C C . GLU A 1 94 ? 3.561 -5.545 -15.350 1.00 93.50 94 GLU A C 1
ATOM 721 O O . GLU A 1 94 ? 4.042 -6.287 -16.208 1.00 93.50 94 GLU A O 1
ATOM 726 N N . THR A 1 95 ? 3.357 -4.244 -15.584 1.00 95.62 95 THR A N 1
ATOM 727 C CA . THR A 1 95 ? 3.699 -3.594 -16.856 1.00 95.62 95 THR A CA 1
ATOM 728 C C . THR A 1 95 ? 4.728 -2.492 -16.652 1.00 95.62 95 THR A C 1
ATOM 730 O O . THR A 1 95 ? 4.734 -1.802 -15.634 1.00 95.62 95 THR A O 1
ATOM 733 N N . LEU A 1 96 ? 5.603 -2.290 -17.640 1.00 95.81 96 LEU A N 1
ATOM 734 C CA . LEU A 1 96 ? 6.674 -1.297 -17.540 1.00 95.81 96 LEU A CA 1
ATOM 735 C C . LEU A 1 96 ? 6.131 0.135 -17.399 1.00 95.81 96 LEU A C 1
ATOM 737 O O . LEU A 1 96 ? 6.682 0.932 -16.643 1.00 95.81 96 LEU A O 1
ATOM 741 N N . GLU A 1 97 ? 5.050 0.460 -18.108 1.00 96.12 97 GLU A N 1
ATOM 742 C CA . GLU A 1 97 ? 4.438 1.791 -18.066 1.00 96.12 97 GLU A CA 1
ATOM 743 C C . GLU A 1 97 ? 3.828 2.083 -16.692 1.00 96.12 97 GLU A C 1
ATOM 745 O O . GLU A 1 97 ? 4.121 3.125 -16.098 1.00 96.12 97 GLU A O 1
ATOM 750 N N . SER A 1 98 ? 3.035 1.146 -16.154 1.00 95.25 98 SER A N 1
ATOM 751 C CA . SER A 1 98 ? 2.453 1.280 -14.814 1.00 95.25 98 SER A CA 1
ATOM 752 C C . SER A 1 98 ? 3.531 1.332 -13.739 1.00 95.25 98 SER A C 1
ATOM 754 O O . SER A 1 98 ? 3.428 2.145 -12.822 1.00 95.25 98 SER A O 1
ATOM 756 N N . PHE A 1 99 ? 4.588 0.532 -13.887 1.00 95.44 99 PHE A N 1
ATOM 757 C CA . PHE A 1 99 ? 5.722 0.511 -12.974 1.00 95.44 99 PHE A CA 1
ATOM 758 C C . PHE A 1 99 ? 6.397 1.881 -12.903 1.00 95.44 99 PHE A C 1
ATOM 760 O O . PHE A 1 99 ? 6.479 2.475 -11.830 1.00 95.44 99 PHE A O 1
ATOM 767 N N . VAL A 1 100 ? 6.831 2.422 -14.046 1.00 96.69 100 VAL A N 1
ATOM 768 C CA . VAL A 1 100 ? 7.535 3.712 -14.089 1.00 96.69 100 VAL A CA 1
ATOM 769 C C . VAL A 1 100 ? 6.641 4.840 -13.575 1.00 96.69 100 VAL A C 1
ATOM 771 O O . VAL A 1 100 ? 7.093 5.669 -12.783 1.00 96.69 100 VAL A O 1
ATOM 774 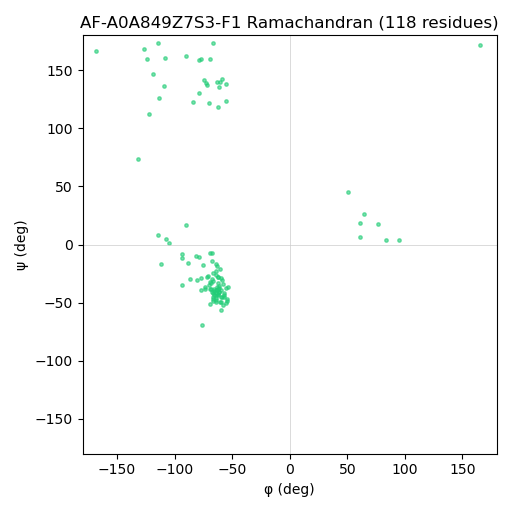N N . ALA A 1 101 ? 5.368 4.865 -13.977 1.00 97.25 101 ALA A N 1
ATOM 775 C CA . ALA A 1 101 ? 4.422 5.870 -13.504 1.00 97.25 101 ALA A CA 1
ATOM 776 C C . ALA A 1 101 ? 4.213 5.791 -11.982 1.00 97.25 101 ALA A C 1
ATOM 778 O O . ALA A 1 101 ? 4.196 6.824 -11.307 1.00 97.25 101 ALA A O 1
ATOM 779 N N . MET A 1 102 ? 4.085 4.579 -11.434 1.00 96.38 102 MET A N 1
ATOM 780 C CA . MET A 1 102 ? 3.899 4.351 -10.003 1.00 96.38 102 MET A CA 1
ATOM 781 C C . MET A 1 102 ? 5.138 4.758 -9.198 1.00 96.38 102 MET A C 1
ATOM 783 O O . MET A 1 102 ? 5.011 5.495 -8.220 1.00 96.38 102 MET A O 1
ATOM 787 N N . GLU A 1 103 ? 6.334 4.352 -9.630 1.00 96.44 103 GLU A N 1
ATOM 788 C CA . GLU A 1 103 ? 7.600 4.713 -8.983 1.00 96.44 103 GLU A CA 1
ATOM 789 C C . GLU A 1 103 ? 7.785 6.234 -8.931 1.00 96.44 103 GLU A C 1
ATOM 791 O O . GLU A 1 103 ? 7.997 6.803 -7.858 1.00 96.44 103 GLU A O 1
ATOM 796 N N . LEU A 1 104 ? 7.640 6.915 -10.075 1.00 97.12 104 LEU A N 1
ATOM 797 C CA . LEU A 1 104 ? 7.794 8.369 -10.157 1.00 97.12 104 LEU A CA 1
ATOM 798 C C . LEU A 1 104 ? 6.765 9.100 -9.293 1.00 97.12 104 LEU A C 1
ATOM 800 O O . LEU A 1 104 ? 7.114 10.063 -8.607 1.00 97.12 104 LEU A O 1
ATOM 804 N N . LYS A 1 105 ? 5.513 8.627 -9.284 1.00 96.44 105 LYS A N 1
ATOM 805 C CA . LYS A 1 105 ? 4.455 9.182 -8.436 1.00 96.44 105 LYS A CA 1
ATOM 806 C C . LYS A 1 105 ? 4.823 9.073 -6.961 1.00 96.44 105 LYS A C 1
ATOM 808 O O . LYS A 1 105 ? 4.723 10.067 -6.246 1.00 96.44 105 LYS A O 1
ATOM 813 N N . ILE A 1 106 ? 5.239 7.894 -6.498 1.00 96.12 106 ILE A N 1
ATOM 814 C CA . ILE A 1 106 ? 5.564 7.687 -5.082 1.00 96.12 106 ILE A CA 1
ATOM 815 C C . ILE A 1 106 ? 6.761 8.555 -4.697 1.00 96.12 106 ILE A C 1
ATOM 817 O O . ILE A 1 106 ? 6.658 9.328 -3.749 1.00 96.12 106 ILE A O 1
ATOM 821 N N . ILE A 1 107 ? 7.841 8.519 -5.481 1.00 96.31 107 ILE A N 1
ATOM 822 C CA . ILE A 1 107 ? 9.054 9.308 -5.229 1.00 96.31 107 ILE A CA 1
ATOM 823 C C . ILE A 1 107 ? 8.746 10.811 -5.162 1.00 96.31 107 ILE A C 1
ATOM 825 O O . ILE A 1 107 ? 9.264 11.499 -4.283 1.00 96.31 107 ILE A O 1
ATOM 829 N N . ALA A 1 108 ? 7.888 11.330 -6.045 1.00 95.69 108 ALA A N 1
ATOM 830 C CA . ALA A 1 108 ? 7.497 12.740 -6.038 1.00 95.69 108 ALA A CA 1
ATOM 831 C C . ALA A 1 108 ? 6.599 13.110 -4.843 1.00 95.69 108 ALA A C 1
ATOM 833 O O . ALA A 1 108 ? 6.704 14.214 -4.305 1.00 95.69 108 ALA A O 1
ATOM 834 N N . MET A 1 109 ? 5.726 12.197 -4.409 1.00 93.00 109 MET A N 1
ATOM 835 C CA . MET A 1 109 ? 4.808 12.428 -3.290 1.00 93.00 109 MET A CA 1
ATOM 836 C C . MET A 1 109 ? 5.490 12.326 -1.924 1.00 93.00 109 MET A C 1
ATOM 838 O O . MET A 1 109 ? 5.067 13.005 -0.989 1.00 93.00 109 MET A O 1
ATOM 842 N N . THR A 1 110 ? 6.550 11.527 -1.785 1.00 93.00 110 THR A N 1
ATOM 843 C CA . THR A 1 110 ? 7.218 11.307 -0.494 1.00 93.00 110 THR A CA 1
ATOM 844 C C . THR A 1 110 ? 7.681 12.615 0.176 1.00 93.00 110 THR A C 1
ATOM 846 O O . THR A 1 110 ? 7.288 12.841 1.324 1.00 93.00 110 THR A O 1
ATOM 849 N N . PRO A 1 111 ? 8.411 13.540 -0.487 1.00 93.25 111 PRO A N 1
ATOM 850 C CA . PRO A 1 111 ? 8.782 14.822 0.121 1.00 93.25 111 PRO A CA 1
ATOM 851 C C . PRO A 1 111 ? 7.570 15.680 0.500 1.00 93.25 111 PRO A C 1
ATOM 853 O O . PRO A 1 111 ? 7.571 16.337 1.539 1.00 93.25 111 PRO A O 1
ATOM 856 N N . TRP A 1 112 ? 6.516 15.657 -0.320 1.00 89.94 112 TRP A N 1
ATOM 857 C CA . TRP A 1 112 ? 5.301 16.436 -0.084 1.00 89.94 112 TRP A CA 1
ATOM 858 C C . TRP A 1 112 ? 4.570 15.998 1.189 1.00 89.94 112 TRP A C 1
ATOM 860 O O . TRP A 1 112 ? 4.195 16.832 2.015 1.00 89.94 112 TRP A O 1
ATOM 870 N N . VAL A 1 113 ? 4.418 14.685 1.377 1.00 87.44 113 VAL A N 1
ATOM 871 C CA . VAL A 1 113 ? 3.797 14.095 2.573 1.00 87.44 113 VAL A CA 1
ATOM 872 C C . VAL A 1 113 ? 4.624 14.400 3.827 1.00 87.44 113 VAL A C 1
ATOM 874 O O . VAL A 1 113 ? 4.058 14.740 4.868 1.00 87.44 113 VAL A O 1
ATOM 877 N N . MET A 1 114 ? 5.958 14.366 3.721 1.00 87.00 114 MET A N 1
ATOM 878 C CA . MET A 1 114 ? 6.859 14.721 4.825 1.00 87.00 114 MET A CA 1
ATOM 879 C C . MET A 1 114 ? 6.726 16.193 5.238 1.00 87.00 114 MET A C 1
ATOM 881 O O . MET A 1 114 ? 6.647 16.481 6.431 1.00 87.00 114 MET A O 1
ATOM 885 N N . ILE A 1 115 ? 6.655 17.122 4.277 1.00 87.50 115 ILE A N 1
ATOM 886 C CA . ILE A 1 115 ? 6.503 18.565 4.550 1.00 87.50 115 ILE A CA 1
ATOM 887 C C . ILE A 1 115 ? 5.166 18.862 5.226 1.00 87.50 115 ILE A C 1
ATOM 889 O O . ILE A 1 115 ? 5.110 19.648 6.169 1.00 87.50 115 ILE A O 1
ATOM 893 N N . LYS A 1 116 ? 4.087 18.220 4.772 1.00 82.12 116 LYS A N 1
ATOM 894 C CA . LYS A 1 116 ? 2.760 18.400 5.366 1.00 82.12 116 LYS A CA 1
ATOM 895 C C . LYS A 1 116 ? 2.631 17.804 6.774 1.00 82.12 116 LYS A C 1
ATOM 897 O O . LYS A 1 116 ? 1.613 18.032 7.416 1.00 82.12 116 LYS A O 1
ATOM 902 N N . GLY A 1 117 ? 3.631 17.066 7.265 1.00 70.25 117 GLY A N 1
ATOM 903 C CA . GLY A 1 117 ? 3.624 16.516 8.622 1.00 70.25 117 GLY A CA 1
ATOM 904 C C . GLY A 1 117 ? 2.512 15.494 8.855 1.00 70.25 117 GLY A C 1
ATOM 905 O O . GLY A 1 117 ? 2.092 15.303 9.987 1.00 70.25 117 GLY A O 1
ATOM 906 N N . VAL A 1 118 ? 2.055 14.835 7.789 1.00 63.25 118 VAL A N 1
ATOM 907 C CA . VAL A 1 118 ? 0.883 13.941 7.762 1.00 63.25 118 VAL A CA 1
ATOM 908 C C . VAL A 1 118 ? 1.092 12.651 8.579 1.00 63.25 118 VAL A C 1
ATOM 910 O O . VAL A 1 118 ? 0.171 11.875 8.797 1.00 63.25 118 VAL A O 1
ATOM 913 N N . GLY A 1 119 ? 2.314 12.425 9.067 1.00 52.16 119 GLY A N 1
ATOM 914 C CA . GLY A 1 119 ? 2.647 11.353 10.004 1.00 52.16 119 GLY A CA 1
ATOM 915 C C . GLY A 1 119 ? 2.524 11.728 11.487 1.00 52.16 119 GLY A C 1
ATOM 916 O O . GLY A 1 119 ? 3.151 11.048 12.297 1.00 52.16 119 GLY A O 1
ATOM 917 N N . ARG A 1 120 ? 1.828 12.820 11.834 1.00 42.16 120 ARG A N 1
ATOM 918 C CA . ARG A 1 120 ? 1.551 13.234 13.220 1.00 42.16 120 ARG A CA 1
ATOM 919 C C . ARG A 1 120 ? 0.130 12.905 13.632 1.00 42.16 120 ARG A C 1
ATOM 921 O O . ARG A 1 120 ? -0.769 13.117 12.794 1.00 42.16 120 ARG A O 1
#